Protein 8TI5 (pdb70)

Solvent-accessible surface area: 6389 Å² total; per-residue (Å²): 103,68,66,75,40,33,0,62,60,75,0,27,130,111,5,81,7,39,0,0,0,0,0,5,42,146,55,0,30,57,87,5,55,80,42,136,125,23,91,144,132,9,64,91,144,32,0,74,84,2,3,46,15,2,161,74,77,17,92,45,8,123,156,31,9,0,86,0,0,43,17,99,0,100,15,83,58,32,66,89,52,32,0,54,0,60,86,74,63,0,0,0,0,0,10,11,10,107,58,0,0,0,0,0,0,0,25,90,65,34,59,44,39,90,0,19,105,28,0,54,159,6,0,81,110,2,83,85,72,135,99

Secondary structure (DSSP, 8-state):
--HHHIIIIIITTTS-EEEEEEEETTT--EEEEEESS-SS---HHHHHHHHHHHHH-TTHHHHH-EEETTEEEEEEEE-SSEEEEEETTEEEEEEE-SSEEEEEEEPTT--HHHHHHHHHHHHHHHHHTT-

B-factor: mean 19.74, std 9.3, range [8.91, 64.5]

Organism: Tyrophagus putrescentiae (NCBI:txid59818)

Sequence (131 aa):
GSWQSYVDNQIICQHVDCCRLAVIAGLQDGAVWAKFEEKDLPKQITQQQELKTIADAIIRRSNPNSFLEGGIHLGGEKYICIQADNSLVRGRRKGSSALCIVVATNTCCLLLAAATVDGFPPGQLNNVVEKLGDYLKANNYY

Structure (mmCIF, N/CA/C/O backbone):
data_8TI5
#
_entry.id   8TI5
#
_cell.length_a   55.364
_cell.length_b   55.364
_cell.length_c   78.814
_cell.angle_alpha   90.000
_cell.angle_beta   90.000
_cell.angle_gamma   120.000
#
_symmetry.space_group_name_H-M   'P 31 2 1'
#
loop_
_entity.id
_entity.type
_entity.pdbx_description
1 polymer Profilin
2 non-polymer 'SULFATE ION'
3 water water
#
loop_
_atom_site.group_PDB
_atom_site.id
_atom_site.type_symbol
_atom_site.label_atom_id
_atom_site.label_alt_id
_atom_site.label_comp_id
_atom_site.label_asym_id
_atom_site.label_entity_id
_atom_site.label_seq_id
_atom_site.pdbx_PDB_ins_code
_atom_site.Cartn_x
_atom_site.Cartn_y
_atom_site.Cartn_z
_atom_site.occupancy
_atom_site.B_iso_or_equiv
_atom_site.auth_seq_id
_atom_site.auth_comp_id
_atom_site.auth_asym_id
_atom_site.auth_atom_id
_atom_site.pdbx_PDB_model_num
ATOM 1 N N . GLY A 1 4 ? 11.921 -2.393 3.163 1.000 49.996 1 GLY A N 1
ATOM 2 C CA . GLY A 1 4 ? 12.470 -2.432 1.793 1.000 47.440 1 GLY A CA 1
ATOM 3 C C . GLY A 1 4 ? 13.874 -1.836 1.723 1.000 40.613 1 GLY A C 1
ATOM 4 O O . GLY A 1 4 ? 14.758 -2.431 1.105 1.000 43.705 1 GLY A O 1
ATOM 5 N N . SER A 1 5 ? 14.091 -0.683 2.385 1.000 35.950 2 SER A N 1
ATOM 6 C CA . SER A 1 5 ? 15.302 0.084 2.160 1.000 27.982 2 SER A CA 1
ATOM 7 C C . SER A 1 5 ? 16.503 -0.630 2.796 1.000 23.464 2 SER A C 1
ATOM 8 O O . SER A 1 5 ? 16.387 -1.443 3.725 1.000 23.296 2 SER A O 1
ATOM 11 N N . TRP A 1 6 ? 17.694 -0.295 2.303 1.000 19.829 3 TRP A N 1
ATOM 12 C CA . TRP A 1 6 ? 18.896 -0.840 2.915 1.000 17.692 3 TRP A CA 1
ATOM 13 C C . TRP A 1 6 ? 18.987 -0.425 4.382 1.000 17.098 3 TRP A C 1
ATOM 14 O O . TRP A 1 6 ? 19.424 -1.193 5.237 1.000 16.926 3 TRP A O 1
ATOM 25 N N . GLN A 1 7 ? 18.631 0.816 4.700 1.000 16.064 4 GLN A N 1
ATOM 26 C CA . GLN A 1 7 ? 18.686 1.274 6.089 1.000 15.239 4 GLN A CA 1
ATOM 27 C C . GLN A 1 7 ? 17.742 0.440 6.958 1.000 16.515 4 GLN A C 1
ATOM 28 O O . GLN A 1 7 ? 18.071 0.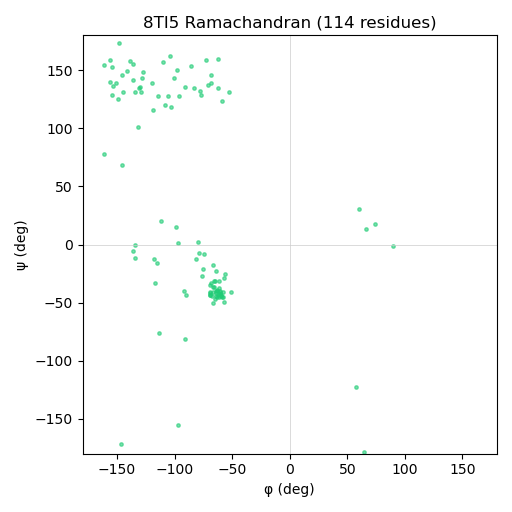227 8.136 1.000 15.655 4 GLN A O 1
ATOM 34 N N . SER A 1 8 ? 16.617 -0.050 6.407 1.000 17.221 5 SER A N 1
ATOM 35 C CA . SER A 1 8 ? 15.722 -0.870 7.226 1.000 18.761 5 SER A CA 1
ATOM 36 C C . SER A 1 8 ? 16.331 -2.232 7.569 1.000 17.754 5 SER A C 1
ATOM 37 O O . SER A 1 8 ? 16.079 -2.724 8.659 1.000 18.217 5 SER A O 1
ATOM 40 N N . TYR A 1 9 ? 17.108 -2.854 6.677 1.000 16.340 6 TYR A N 1
ATOM 41 C CA . TYR A 1 9 ? 17.746 -4.112 7.012 1.000 16.668 6 TYR A CA 1
ATOM 42 C C . TYR A 1 9 ? 18.729 -3.880 8.140 1.000 15.344 6 TYR A C 1
ATOM 43 O O . TYR A 1 9 ? 18.887 -4.755 8.986 1.000 17.228 6 TYR A O 1
ATOM 52 N N . VAL A 1 10 ? 19.454 -2.751 8.078 1.000 13.768 7 VAL A N 1
ATOM 53 C CA . VAL A 1 10 ? 20.397 -2.462 9.131 1.000 13.840 7 VAL A CA 1
ATOM 54 C C . VAL A 1 10 ? 19.665 -2.204 10.442 1.000 13.284 7 VAL A C 1
ATOM 55 O O . VAL A 1 10 ? 20.036 -2.748 11.467 1.000 13.623 7 VAL A O 1
ATOM 59 N N . ASP A 1 11 ? 18.660 -1.317 10.405 1.000 12.715 8 ASP A N 1
ATOM 60 C CA . ASP A 1 11 ? 18.029 -0.865 11.658 1.000 12.751 8 ASP A CA 1
ATOM 61 C C . ASP A 1 11 ? 17.092 -1.909 12.261 1.000 13.474 8 ASP A C 1
ATOM 62 O O . ASP A 1 11 ? 16.815 -1.821 13.451 1.000 15.504 8 ASP A O 1
ATOM 67 N N . ASN A 1 12 ? 16.617 -2.855 11.450 1.000 13.315 9 ASN A N 1
ATOM 68 C CA . ASN A 1 12 ? 15.650 -3.850 11.933 1.000 14.098 9 ASN A CA 1
ATOM 69 C C . ASN A 1 12 ? 16.276 -5.249 11.938 1.000 13.525 9 ASN A C 1
ATOM 70 O O . ASN A 1 12 ? 16.647 -5.735 13.006 1.000 13.555 9 ASN A O 1
ATOM 75 N N . GLN A 1 13 ? 16.403 -5.863 10.759 1.000 14.168 10 GLN A N 1
ATOM 76 C CA . GLN A 1 13 ? 16.877 -7.253 10.690 1.000 14.612 10 GLN A CA 1
ATOM 77 C C . GLN A 1 13 ? 18.172 -7.436 11.475 1.000 14.277 10 GLN A C 1
ATOM 78 O O . GLN A 1 13 ? 18.335 -8.426 12.189 1.000 15.402 10 GLN A O 1
ATOM 84 N N . ILE A 1 14 ? 19.090 -6.456 11.377 1.000 13.057 11 ILE A N 1
ATOM 85 C CA A ILE A 1 14 ? 20.296 -6.554 12.219 0.500 12.573 11 ILE A CA 1
ATOM 86 C CA B ILE A 1 14 ? 20.298 -6.551 12.217 0.500 12.812 11 ILE A CA 1
ATOM 87 C C . ILE A 1 14 ? 20.092 -5.958 13.627 1.000 12.054 11 ILE A C 1
ATOM 88 O O . ILE A 1 14 ? 20.052 -6.646 14.680 1.000 13.199 11 ILE A O 1
ATOM 97 N N . CYS A 1 15 ? 19.925 -4.623 13.667 1.000 11.437 12 CYS A N 1
ATOM 98 C CA . CYS A 1 15 ? 20.076 -3.929 14.961 1.000 12.065 12 CYS A CA 1
ATOM 99 C C . CYS A 1 15 ? 18.876 -4.014 15.907 1.000 12.283 12 CYS A C 1
ATOM 100 O O . CYS A 1 15 ? 19.023 -3.546 17.025 1.000 13.451 12 CYS A O 1
ATOM 103 N N . GLN A 1 16 ? 17.731 -4.568 15.485 1.000 12.675 13 GLN A N 1
ATOM 104 C CA . GLN A 1 16 ? 16.681 -4.903 16.435 1.000 13.674 13 GLN A CA 1
ATOM 105 C C . GLN A 1 16 ? 16.732 -6.368 16.829 1.000 14.704 13 GLN A C 1
ATOM 106 O O . GLN A 1 16 ? 15.964 -6.786 17.704 1.000 17.464 13 GLN A O 1
ATOM 112 N N . HIS A 1 17 ? 17.698 -7.131 16.306 1.000 14.273 14 H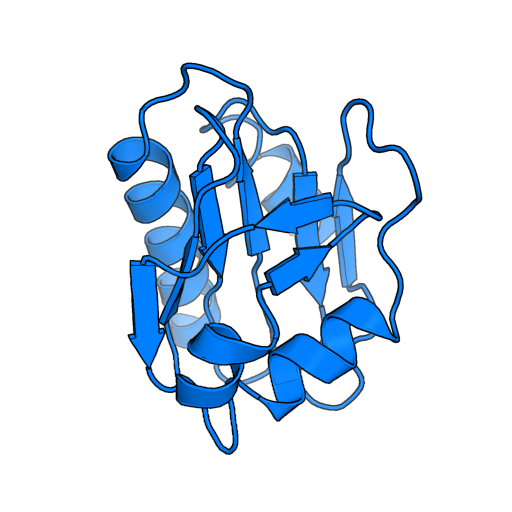IS A N 1
ATOM 113 C CA . HIS A 1 17 ? 17.861 -8.539 16.686 1.000 15.375 14 HIS A CA 1
ATOM 114 C C . HIS A 1 17 ? 19.178 -8.798 17.409 1.000 15.798 14 HIS A C 1
ATOM 115 O O . HIS A 1 17 ? 19.344 -9.864 18.002 1.000 20.005 14 HIS A O 1
ATOM 122 N N . VAL A 1 18 ? 20.121 -7.860 17.313 1.000 15.016 15 VAL A N 1
ATOM 123 C CA . VAL A 1 18 ? 21.341 -7.878 18.090 1.000 16.061 15 VAL A CA 1
ATOM 124 C C . VAL A 1 18 ? 21.540 -6.454 18.583 1.000 14.721 15 VAL A C 1
ATOM 125 O O . VAL A 1 18 ? 21.078 -5.521 17.938 1.000 16.437 15 VAL A O 1
ATOM 129 N N . ASP A 1 19 ? 22.258 -6.315 19.689 1.000 13.287 16 ASP A N 1
ATOM 130 C CA . ASP A 1 19 ? 22.589 -5.013 20.232 1.000 13.223 16 ASP A CA 1
ATOM 131 C C . ASP A 1 19 ? 23.918 -4.535 19.650 1.000 11.714 16 ASP A C 1
ATOM 132 O O . ASP A 1 19 ? 24.976 -5.042 20.018 1.000 12.694 16 ASP A O 1
ATOM 137 N N A CYS A 1 20 ? 23.771 -3.645 18.642 0.500 11.359 17 CYS A N 1
ATOM 138 N N B CYS A 1 20 ? 23.862 -3.623 18.704 0.500 12.403 17 CYS A N 1
ATOM 139 C CA A CYS A 1 20 ? 24.781 -3.181 17.689 0.500 10.801 17 CYS A CA 1
ATOM 140 C CA B CYS A 1 20 ? 25.058 -3.424 17.932 0.500 12.238 17 CYS A CA 1
ATOM 141 C C A CYS A 1 20 ? 25.755 -2.138 18.262 0.500 10.302 17 CYS A C 1
ATOM 142 C C B CYS A 1 20 ? 25.795 -2.173 18.315 0.500 10.809 17 CYS A C 1
ATOM 143 O O A CYS A 1 20 ? 25.326 -1.086 18.715 0.500 11.033 17 CYS A O 1
ATOM 144 O O B CYS A 1 20 ? 25.243 -1.121 18.624 0.500 11.391 17 CYS A O 1
ATOM 149 N N . ARG A 1 21 ? 27.079 -2.336 18.123 1.000 10.416 18 ARG A N 1
ATOM 150 C CA . ARG A 1 21 ? 28.031 -1.261 18.084 1.000 9.944 18 ARG A CA 1
ATOM 151 C C . ARG A 1 21 ? 28.125 -0.634 16.693 1.000 9.453 18 ARG A C 1
ATOM 152 O O . ARG A 1 21 ? 28.284 0.581 16.544 1.000 10.185 18 ARG A O 1
ATOM 160 N N . LEU A 1 22 ? 28.052 -1.470 15.659 1.000 9.128 19 LEU A N 1
ATOM 161 C CA . LEU A 1 22 ? 28.081 -1.010 14.270 1.000 9.122 19 LEU A CA 1
ATOM 162 C C . LEU A 1 22 ? 27.370 -2.049 13.423 1.000 9.043 19 LEU A C 1
ATOM 163 O O . LEU A 1 22 ? 27.409 -3.248 13.711 1.000 9.451 19 LEU A O 1
ATOM 168 N N . ALA A 1 23 ? 26.809 -1.594 12.309 1.000 9.533 20 ALA A N 1
ATOM 169 C CA . ALA A 1 23 ? 26.268 -2.477 11.293 1.000 9.769 20 ALA A CA 1
ATOM 170 C C . ALA A 1 23 ? 26.313 -1.763 9.960 1.000 10.129 20 ALA A C 1
ATOM 171 O O . ALA A 1 23 ? 25.988 -0.586 9.905 1.000 11.333 20 ALA A O 1
ATOM 173 N N . VAL A 1 24 ? 26.738 -2.467 8.920 1.000 10.284 21 VAL A N 1
ATOM 174 C CA . VAL A 1 24 ? 26.910 -1.814 7.625 1.000 10.833 21 VAL A CA 1
ATOM 175 C C . VAL A 1 24 ? 26.687 -2.790 6.492 1.000 11.798 21 VAL A C 1
ATOM 176 O O . VAL A 1 24 ? 27.055 -3.957 6.587 1.000 12.051 21 VAL A O 1
ATOM 180 N N . ILE A 1 25 ? 26.002 -2.303 5.457 1.000 11.889 22 ILE A N 1
ATOM 181 C CA . ILE A 1 25 ? 25.898 -2.972 4.178 1.000 11.918 22 ILE A CA 1
ATOM 182 C C . ILE A 1 25 ? 26.598 -2.111 3.153 1.000 12.554 22 ILE A C 1
ATOM 183 O O . ILE A 1 25 ? 26.254 -0.922 3.055 1.000 13.588 22 ILE A O 1
ATOM 188 N N . ALA A 1 26 ? 27.524 -2.692 2.393 1.000 12.615 23 ALA A N 1
ATOM 189 C CA . ALA A 1 26 ? 28.317 -1.919 1.471 1.000 13.701 23 ALA A CA 1
ATOM 190 C C . ALA A 1 26 ? 28.459 -2.705 0.169 1.000 14.180 23 ALA A C 1
ATOM 191 O O . ALA A 1 26 ? 28.291 -3.916 0.129 1.000 14.806 23 ALA A O 1
ATOM 193 N N . GLY A 1 27 ? 28.746 -2.015 -0.934 1.000 14.904 24 GLY A N 1
ATOM 194 C CA . GLY A 1 27 ? 29.019 -2.698 -2.189 1.000 15.223 24 GLY A CA 1
ATOM 195 C C . GLY A 1 27 ? 30.359 -3.418 -2.140 1.000 15.777 24 GLY A C 1
ATOM 196 O O . GLY A 1 27 ? 31.377 -2.850 -1.742 1.000 18.175 24 GLY A O 1
ATOM 197 N N . LEU A 1 28 ? 30.405 -4.644 -2.667 1.000 16.870 25 LEU A N 1
ATOM 198 C CA . LEU A 1 28 ? 31.705 -5.318 -2.766 1.000 19.648 25 LEU A CA 1
ATOM 199 C C . LEU A 1 28 ? 32.683 -4.664 -3.746 1.000 24.194 25 LEU A C 1
ATOM 200 O O . LEU A 1 28 ? 33.904 -4.680 -3.516 1.000 30.109 25 LEU A O 1
ATOM 205 N N . GLN A 1 29 ? 32.167 -4.153 -4.860 1.000 24.772 26 GLN A N 1
ATOM 206 C CA . GLN A 1 29 ? 33.051 -3.714 -5.947 1.000 29.163 26 GLN A CA 1
ATOM 207 C C . GLN A 1 29 ? 33.842 -2.472 -5.529 1.000 28.767 26 GLN A C 1
ATOM 208 O O . GLN A 1 29 ? 35.013 -2.340 -5.921 1.000 32.608 26 GLN A O 1
ATOM 214 N N . ASP A 1 30 ? 33.244 -1.609 -4.700 1.000 26.856 27 ASP A N 1
ATOM 215 C CA . ASP A 1 30 ? 33.875 -0.327 -4.386 1.000 25.652 27 ASP A CA 1
ATOM 216 C C . ASP A 1 30 ? 33.861 0.020 -2.894 1.000 22.550 27 ASP A C 1
ATOM 217 O O . ASP A 1 30 ? 34.369 1.083 -2.547 1.000 23.397 27 ASP A O 1
ATOM 222 N N . GLY A 1 31 ? 33.294 -0.838 -2.043 1.000 19.532 28 GLY A N 1
ATOM 223 C CA . GLY A 1 31 ? 33.142 -0.497 -0.636 1.000 18.410 28 GLY A CA 1
ATOM 224 C C . GLY A 1 31 ? 32.185 0.658 -0.321 1.000 17.886 28 GLY A C 1
ATOM 225 O O . GLY A 1 31 ? 32.205 1.144 0.807 1.000 18.431 28 GLY A O 1
ATOM 226 N N . ALA A 1 32 ? 31.350 1.122 -1.269 1.000 17.798 29 ALA A N 1
ATOM 227 C CA . ALA A 1 32 ? 30.430 2.210 -0.978 1.000 19.041 29 ALA A CA 1
ATOM 228 C C . ALA A 1 32 ? 29.365 1.742 0.006 1.000 17.108 29 ALA A C 1
ATOM 229 O O . ALA A 1 32 ? 28.805 0.682 -0.157 1.000 17.131 29 ALA A O 1
ATOM 231 N N . VAL A 1 33 ? 29.013 2.602 0.978 1.000 18.252 30 VAL A N 1
ATOM 232 C CA . VAL A 1 33 ? 28.031 2.264 1.985 1.000 16.871 30 VAL A CA 1
ATOM 233 C C . VAL A 1 33 ? 26.662 2.367 1.355 1.000 15.589 30 VAL A C 1
ATOM 234 O O . VAL A 1 33 ? 26.311 3.390 0.740 1.000 19.108 30 VAL A O 1
ATOM 238 N N . TRP A 1 34 ? 25.865 1.326 1.505 1.000 15.064 31 TRP A N 1
ATOM 239 C CA . TRP A 1 34 ? 24.464 1.326 1.144 1.000 15.356 31 TRP A CA 1
ATOM 240 C C . TRP A 1 34 ? 23.612 1.741 2.340 1.000 14.077 31 TRP A C 1
ATOM 241 O O . TRP A 1 34 ? 22.649 2.457 2.188 1.000 16.817 31 TRP A O 1
ATOM 252 N N . ALA A 1 35 ? 23.956 1.279 3.554 1.000 13.472 32 ALA A N 1
ATOM 253 C CA . ALA A 1 35 ? 23.361 1.765 4.779 1.000 13.356 32 ALA A CA 1
ATOM 254 C C . ALA A 1 35 ? 24.262 1.390 5.938 1.000 12.780 32 ALA A C 1
ATOM 255 O O . ALA A 1 35 ? 24.983 0.407 5.856 1.000 13.742 32 ALA A O 1
ATOM 257 N N . LYS A 1 36 ? 24.192 2.162 7.021 1.000 11.774 33 LYS A N 1
ATOM 258 C CA . LYS A 1 36 ? 24.935 1.843 8.207 1.000 11.756 33 LYS A CA 1
ATOM 259 C C . LYS A 1 36 ? 24.320 2.454 9.445 1.000 11.492 33 LYS A C 1
ATOM 260 O O . LYS A 1 36 ? 23.569 3.423 9.377 1.000 12.738 33 LYS A O 1
ATOM 266 N N . PHE A 1 37 ? 24.680 1.860 10.580 1.000 10.991 34 PHE A N 1
ATOM 267 C CA . PHE A 1 37 ? 24.323 2.315 11.907 1.000 10.444 34 PHE A CA 1
ATOM 268 C C . PHE A 1 37 ? 25.555 2.226 12.784 1.000 10.748 34 PHE A C 1
ATOM 269 O O . PHE A 1 37 ? 26.323 1.263 12.655 1.000 10.998 34 PHE A O 1
ATOM 277 N N . GLU A 1 38 ? 25.754 3.199 13.670 1.000 10.651 35 GLU A N 1
ATOM 278 C CA A GLU A 1 38 ? 26.843 3.164 14.655 0.500 11.473 35 GLU A CA 1
ATOM 279 C CA B GLU A 1 38 ? 26.810 3.083 14.679 0.500 11.417 35 GLU A CA 1
ATOM 280 C C . GLU A 1 38 ? 26.360 3.627 16.036 1.000 10.906 35 GLU A C 1
ATOM 281 O O . GLU A 1 38 ? 25.426 4.477 16.170 1.000 10.654 35 GLU A O 1
ATOM 292 N N . LYS A 1 39 ? 26.967 3.058 17.077 1.000 10.111 36 LYS A N 1
ATOM 293 C CA . LYS A 1 39 ? 26.690 3.513 18.447 1.000 10.381 36 LYS A CA 1
ATOM 294 C C . LYS A 1 39 ? 27.691 4.613 18.791 1.000 11.171 36 LYS A C 1
ATOM 295 O O . LYS A 1 39 ? 27.348 5.783 18.650 1.000 13.521 36 LYS A O 1
ATOM 301 N N . ASP A 1 40 ? 28.920 4.260 19.184 1.000 11.459 37 ASP A N 1
ATOM 302 C CA . ASP A 1 40 ? 29.904 5.241 19.669 1.000 13.924 37 ASP A CA 1
ATOM 303 C C . ASP A 1 40 ? 31.313 4.828 19.251 1.000 14.842 37 ASP A C 1
ATOM 304 O O . ASP A 1 40 ? 32.122 4.477 20.101 1.000 19.813 37 ASP A O 1
ATOM 309 N N . LEU A 1 41 ? 31.612 4.873 17.963 1.000 14.868 38 LEU A N 1
ATOM 310 C CA . LEU A 1 41 ? 32.903 4.508 17.416 1.000 13.932 38 LEU A CA 1
ATOM 311 C C . LEU A 1 41 ? 33.868 5.673 17.450 1.000 16.441 38 LEU A C 1
ATOM 312 O O . LEU A 1 41 ? 33.478 6.823 17.385 1.000 18.391 38 LEU A O 1
ATOM 317 N N . PRO A 1 42 ? 35.181 5.432 17.503 1.000 16.590 39 PRO A N 1
ATOM 318 C CA . PRO A 1 42 ? 36.131 6.536 17.494 1.000 19.393 39 PRO A CA 1
ATOM 319 C C . PRO A 1 42 ? 36.142 7.318 16.196 1.000 19.668 39 PRO A C 1
ATOM 320 O O . PRO A 1 42 ? 36.448 8.499 16.197 1.000 24.956 39 PRO A O 1
ATOM 324 N N . LYS A 1 43 ? 35.856 6.629 15.096 1.000 18.538 40 LYS A N 1
ATOM 325 C CA . LYS A 1 43 ? 35.832 7.237 13.775 1.000 20.165 40 LYS A CA 1
ATOM 326 C C . LYS A 1 43 ? 34.679 6.666 12.968 1.000 17.727 40 LYS A C 1
ATOM 327 O O . LYS A 1 43 ? 34.327 5.532 13.195 1.000 17.246 40 LYS A O 1
ATOM 333 N N . GLN A 1 44 ? 34.061 7.416 12.047 1.000 19.093 41 GLN A N 1
ATOM 334 C CA . GLN A 1 44 ? 33.014 6.845 11.206 1.000 19.213 41 GLN A CA 1
ATOM 335 C C . GLN A 1 44 ? 33.662 5.839 10.262 1.000 16.875 41 GLN A C 1
ATOM 336 O O . GLN A 1 44 ? 34.781 5.984 9.824 1.000 19.936 41 GLN A O 1
ATOM 342 N N . ILE A 1 45 ? 32.921 4.794 9.976 1.000 14.219 42 ILE A N 1
ATOM 343 C CA . ILE A 1 45 ? 33.353 3.767 9.066 1.000 13.065 42 ILE A CA 1
ATOM 344 C C . ILE A 1 45 ? 33.552 4.382 7.685 1.000 13.587 42 ILE A C 1
ATOM 345 O O . ILE A 1 45 ? 32.675 5.096 7.204 1.000 16.647 42 ILE A O 1
ATOM 350 N N . THR A 1 46 ? 34.656 4.056 7.036 1.000 12.956 43 THR A N 1
ATOM 351 C CA . THR A 1 46 ? 34.986 4.637 5.742 1.000 13.848 43 THR A CA 1
ATOM 352 C C . THR A 1 46 ? 34.879 3.638 4.599 1.000 13.577 43 THR A C 1
ATOM 353 O O . THR A 1 46 ? 35.039 2.411 4.757 1.000 13.118 43 THR A O 1
ATOM 357 N N . GLN A 1 47 ? 34.698 4.197 3.393 1.000 14.173 44 GLN A N 1
ATOM 358 C CA A GLN A 1 47 ? 34.780 3.384 2.167 0.500 14.813 44 GLN A CA 1
ATOM 359 C CA B GLN A 1 47 ? 34.786 3.387 2.164 0.500 14.355 44 GLN A CA 1
ATOM 360 C C . GLN A 1 47 ? 36.155 2.679 2.037 1.000 15.031 44 GLN A C 1
ATOM 361 O O . GLN A 1 47 ? 36.291 1.517 1.602 1.000 15.729 44 GLN A O 1
ATOM 372 N N . GLN A 1 48 ? 37.214 3.389 2.435 1.000 15.338 45 GLN A N 1
ATOM 373 C CA . GLN A 1 48 ? 38.521 2.779 2.357 1.000 16.649 45 GLN A CA 1
ATOM 374 C C . GLN A 1 48 ? 38.588 1.535 3.236 1.000 15.430 45 GLN A C 1
ATOM 375 O O . GLN A 1 48 ? 39.130 0.511 2.817 1.000 15.616 45 GLN A O 1
ATOM 381 N N . GLU A 1 49 ? 38.076 1.617 4.468 1.000 14.473 46 GLU A N 1
ATOM 382 C CA . GLU A 1 49 ? 38.081 0.439 5.328 1.000 13.388 46 GLU A CA 1
ATOM 383 C C . GLU A 1 49 ? 37.295 -0.706 4.698 1.000 12.298 46 GLU A C 1
ATOM 384 O O . GLU A 1 49 ? 37.723 -1.860 4.757 1.000 12.622 46 GLU A O 1
ATOM 390 N N . LEU A 1 50 ? 36.132 -0.387 4.139 1.000 12.003 47 LEU A N 1
ATOM 391 C CA . LEU A 1 50 ? 35.263 -1.412 3.590 1.000 12.409 47 LEU A CA 1
ATOM 392 C C . LEU A 1 50 ? 35.872 -2.034 2.336 1.000 12.608 47 LEU A C 1
ATOM 393 O O . LEU A 1 50 ? 35.745 -3.246 2.136 1.000 12.879 47 LEU A O 1
ATOM 398 N N . LYS A 1 51 ? 36.449 -1.204 1.471 1.000 13.253 48 LYS A N 1
ATOM 399 C CA . LYS A 1 51 ? 37.092 -1.738 0.278 1.000 14.380 48 LYS A CA 1
ATOM 400 C C . LYS A 1 51 ? 38.283 -2.638 0.644 1.000 13.727 48 LYS A C 1
ATOM 401 O O . LYS A 1 51 ? 38.477 -3.677 0.002 1.000 14.576 48 LYS A O 1
ATOM 407 N N . THR A 1 52 ? 39.059 -2.264 1.660 1.000 13.918 49 THR A N 1
ATOM 408 C CA . THR A 1 52 ? 40.156 -3.110 2.116 1.000 13.888 49 THR A CA 1
ATOM 409 C C . THR A 1 52 ? 39.623 -4.475 2.531 1.000 13.166 49 THR A C 1
ATOM 410 O O . THR A 1 52 ? 40.165 -5.515 2.171 1.000 14.202 49 THR A O 1
ATOM 414 N N . ILE A 1 53 ? 38.521 -4.497 3.292 1.000 12.369 50 ILE A N 1
ATOM 415 C CA . ILE A 1 53 ? 37.931 -5.749 3.731 1.000 11.799 50 ILE A CA 1
ATOM 416 C C . ILE A 1 53 ? 37.405 -6.562 2.562 1.000 11.829 50 ILE A C 1
ATOM 417 O O . ILE A 1 53 ? 37.648 -7.766 2.457 1.000 12.961 50 ILE A O 1
ATOM 422 N N . ALA A 1 54 ? 36.666 -5.895 1.671 1.000 12.321 51 ALA A N 1
ATOM 423 C CA . ALA A 1 54 ? 36.103 -6.598 0.521 1.000 13.271 51 ALA A CA 1
ATOM 424 C C . ALA A 1 54 ? 37.212 -7.212 -0.345 1.000 13.271 51 ALA A C 1
ATOM 425 O O . ALA A 1 54 ? 37.056 -8.342 -0.792 1.000 15.532 51 ALA A O 1
ATOM 427 N N . ASP A 1 55 ? 38.290 -6.456 -0.570 1.000 14.253 52 ASP A N 1
ATOM 428 C CA . ASP A 1 55 ? 39.386 -6.929 -1.408 1.000 15.244 52 ASP A CA 1
ATOM 429 C C . ASP A 1 55 ? 40.018 -8.171 -0.783 1.000 14.483 52 ASP A C 1
ATOM 430 O O . ASP A 1 55 ? 40.363 -9.133 -1.465 1.000 15.499 52 ASP A O 1
ATOM 435 N N . ALA A 1 56 ? 40.226 -8.131 0.541 1.000 13.825 53 ALA A N 1
ATOM 436 C CA . ALA A 1 56 ? 40.880 -9.238 1.220 1.000 13.936 53 ALA A CA 1
ATOM 437 C C . ALA A 1 56 ? 39.981 -10.465 1.243 1.000 13.409 53 ALA A C 1
ATOM 438 O O . ALA A 1 56 ? 40.409 -11.621 1.066 1.000 14.231 53 ALA A O 1
ATOM 440 N N . ILE A 1 57 ? 38.699 -10.288 1.528 1.000 12.778 54 ILE A N 1
ATOM 441 C CA A ILE A 1 57 ? 37.835 -11.453 1.531 0.500 12.315 54 ILE A CA 1
ATOM 442 C CA B ILE A 1 57 ? 37.811 -11.442 1.553 0.500 12.441 54 ILE A CA 1
ATOM 443 C C . ILE A 1 57 ? 37.766 -12.099 0.159 1.000 13.812 54 ILE A C 1
ATOM 444 O O . ILE A 1 57 ? 37.663 -13.336 0.050 1.000 15.514 54 ILE A O 1
ATOM 453 N N . ARG A 1 58 ? 37.818 -11.285 -0.899 1.000 13.656 55 ARG A N 1
ATOM 454 C CA A ARG A 1 58 ? 37.774 -11.827 -2.262 0.500 13.931 55 ARG A CA 1
ATOM 455 C CA B ARG A 1 58 ? 37.781 -11.822 -2.266 0.500 14.764 55 ARG A CA 1
ATOM 456 C C . ARG A 1 58 ? 39.071 -12.545 -2.687 1.000 14.892 55 ARG A C 1
ATOM 457 O O . ARG A 1 58 ? 39.052 -13.572 -3.381 1.000 18.928 55 ARG A O 1
ATOM 472 N N . SER A 1 59 ? 40.197 -12.075 -2.197 1.000 15.188 56 SER A N 1
ATOM 473 C CA . SER A 1 59 ? 41.457 -12.510 -2.795 1.000 17.014 56 SER A CA 1
ATOM 474 C C . SER A 1 59 ? 42.372 -13.277 -1.843 1.000 16.611 56 SER A C 1
ATOM 475 O O . SER A 1 59 ? 43.127 -14.135 -2.297 1.000 18.066 56 SER A O 1
ATOM 478 N N . ASN A 1 60 ? 42.358 -12.935 -0.557 1.000 15.118 57 ASN A N 1
ATOM 479 C CA . ASN A 1 60 ? 43.273 -13.543 0.417 1.000 14.764 57 ASN A CA 1
ATOM 480 C C . ASN A 1 60 ? 42.763 -13.341 1.852 1.000 13.121 57 ASN A C 1
ATOM 481 O O . ASN A 1 60 ? 43.268 -12.486 2.580 1.000 14.117 57 ASN A O 1
ATOM 486 N N . PRO A 1 61 ? 41.776 -14.134 2.275 1.000 13.387 58 PRO A N 1
ATOM 487 C CA . PRO A 1 61 ? 41.234 -14.005 3.628 1.000 14.161 58 PRO A CA 1
ATOM 488 C C . PRO A 1 61 ? 42.268 -14.143 4.762 1.000 15.055 58 PRO A C 1
ATOM 489 O O . PRO A 1 61 ? 42.107 -13.544 5.815 1.000 15.603 58 PRO A O 1
ATOM 493 N N . ASN A 1 62 ? 43.386 -14.846 4.524 1.000 15.102 59 ASN A N 1
ATOM 494 C CA . ASN A 1 62 ? 44.439 -14.962 5.546 1.000 13.807 59 ASN A CA 1
ATOM 495 C C . ASN A 1 62 ? 45.150 -13.659 5.877 1.000 15.515 59 ASN A C 1
ATOM 496 O O . ASN A 1 62 ? 45.815 -13.571 6.917 1.000 15.172 59 ASN A O 1
ATOM 501 N N . SER A 1 63 ? 45.042 -12.665 5.011 1.000 15.730 60 SER A N 1
ATOM 502 C CA . SER A 1 63 ? 45.676 -11.386 5.277 1.000 17.139 60 SER A CA 1
ATOM 503 C C . SER A 1 63 ? 45.195 -10.800 6.607 1.000 15.961 60 SER A C 1
ATOM 504 O O . SER A 1 63 ? 45.916 -10.041 7.227 1.000 18.378 60 SER A O 1
ATOM 507 N N . PHE A 1 64 ? 43.955 -11.126 7.007 1.000 16.540 61 PHE A N 1
ATOM 508 C CA . PHE A 1 64 ? 43.400 -10.582 8.254 1.000 15.843 61 PHE A CA 1
ATOM 509 C C . PHE A 1 64 ? 44.183 -11.059 9.488 1.000 16.185 61 PHE A C 1
ATOM 510 O O . PHE A 1 64 ? 44.117 -10.387 10.528 1.000 16.649 61 PHE A O 1
ATOM 518 N N . LEU A 1 65 ? 44.890 -12.192 9.377 1.000 14.965 62 LEU A N 1
ATOM 519 C CA . LEU A 1 65 ? 45.674 -12.694 10.513 1.000 15.454 62 LEU A CA 1
ATOM 520 C C . LEU A 1 65 ? 46.780 -11.705 10.870 1.000 17.415 62 LEU A C 1
ATOM 521 O O . LEU A 1 65 ? 47.114 -11.560 12.045 1.000 20.109 62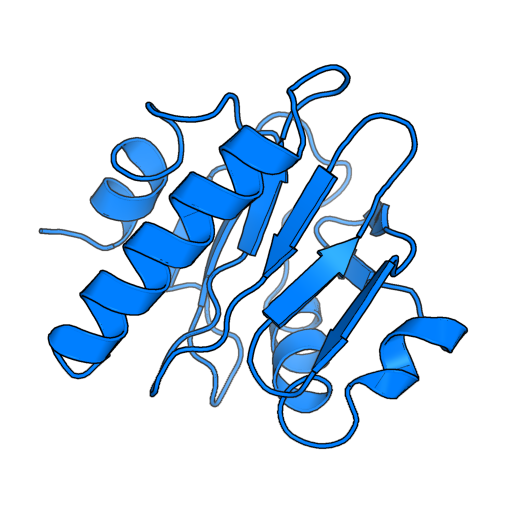 LEU A O 1
ATOM 526 N N . GLU A 1 66 ? 47.414 -11.116 9.873 1.000 19.218 63 GLU A N 1
ATOM 527 C CA . GLU A 1 66 ? 48.491 -10.155 10.103 1.000 20.972 63 GLU A CA 1
ATOM 528 C C . GLU A 1 66 ? 47.935 -8.738 10.212 1.000 21.672 63 GLU A C 1
ATOM 529 O O . GLU A 1 66 ? 48.262 -8.012 11.142 1.000 25.228 63 GLU A O 1
ATOM 535 N N . GLY A 1 67 ? 47.012 -8.394 9.325 1.000 24.400 64 GLY A N 1
ATOM 536 C CA . GLY A 1 67 ? 46.504 -7.033 9.278 1.000 25.781 64 GLY A CA 1
ATOM 537 C C . GLY A 1 67 ? 45.426 -6.702 10.308 1.000 22.502 64 GLY A C 1
ATOM 538 O O . GLY A 1 67 ? 45.183 -5.523 10.514 1.000 27.026 64 GLY A O 1
ATOM 539 N N . GLY A 1 68 ? 44.835 -7.694 11.001 1.000 21.028 65 GLY A N 1
ATOM 540 C CA . GLY A 1 68 ? 43.648 -7.441 11.826 1.000 17.776 65 GLY A CA 1
ATOM 541 C C . GLY A 1 68 ? 42.503 -7.008 10.922 1.000 15.427 65 GLY A C 1
ATOM 542 O O . GLY A 1 68 ? 42.675 -6.968 9.692 1.000 18.271 65 GLY A O 1
ATOM 543 N N . ILE A 1 69 ? 41.358 -6.716 11.528 1.000 13.273 66 ILE A N 1
ATOM 544 C CA . ILE A 1 69 ? 40.187 -6.274 10.772 1.000 13.115 66 ILE A CA 1
ATOM 545 C C . ILE A 1 69 ? 39.851 -4.879 11.284 1.000 13.253 66 ILE A C 1
ATOM 546 O O . ILE A 1 69 ? 39.485 -4.741 12.452 1.000 14.140 66 ILE A O 1
ATOM 551 N N . HIS A 1 70 ? 39.956 -3.868 10.415 1.000 13.348 67 HIS A N 1
ATOM 552 C CA . HIS A 1 70 ? 39.840 -2.472 10.824 1.000 13.822 67 HIS A CA 1
ATOM 553 C C . HIS A 1 70 ? 38.531 -1.868 10.347 1.000 13.687 67 HIS A C 1
ATOM 554 O O . HIS A 1 70 ? 38.271 -1.819 9.145 1.000 14.567 67 HIS A O 1
ATOM 561 N N . LEU A 1 71 ? 37.721 -1.405 11.304 1.000 14.067 68 LEU A N 1
ATOM 562 C CA . LEU A 1 71 ? 36.436 -0.770 11.048 1.000 15.209 68 LEU A CA 1
ATOM 563 C C . LEU A 1 71 ? 36.217 0.330 12.063 1.000 15.764 68 LEU A C 1
ATOM 564 O O . LEU A 1 71 ? 36.317 0.044 13.249 1.000 16.386 68 LEU A O 1
ATOM 569 N N . GLY A 1 72 ? 35.831 1.524 11.609 1.000 16.761 69 GLY A N 1
ATOM 570 C CA . GLY A 1 72 ? 35.445 2.576 12.542 1.000 17.259 69 GLY A CA 1
ATOM 571 C C . GLY A 1 72 ? 36.576 2.948 13.491 1.000 17.977 69 GLY A C 1
ATOM 572 O O . GLY A 1 72 ? 36.345 3.423 14.597 1.000 18.133 69 GLY A O 1
ATOM 573 N N . GLY A 1 73 ? 37.812 2.809 13.018 1.000 16.756 70 GLY A N 1
ATOM 574 C CA . GLY A 1 73 ? 38.945 3.162 13.835 1.000 18.685 70 GLY A CA 1
ATOM 575 C C . GLY A 1 73 ? 39.212 2.150 14.951 1.000 17.781 70 GLY A C 1
ATOM 576 O O . GLY A 1 73 ? 39.934 2.425 15.897 1.000 21.768 70 GLY A O 1
ATOM 577 N N . GLU A 1 74 ? 38.644 0.942 14.826 1.000 16.075 71 GLU A N 1
ATOM 578 C CA . GLU A 1 74 ? 38.832 -0.157 15.774 1.000 15.682 71 GLU A CA 1
ATOM 579 C C . GLU A 1 74 ? 39.445 -1.359 15.079 1.000 14.695 71 GLU A C 1
ATOM 580 O O . GLU A 1 74 ? 39.074 -1.693 13.968 1.000 15.547 71 GLU A O 1
ATOM 586 N N . LYS A 1 75 ? 40.383 -1.998 15.763 1.000 14.483 72 LYS A N 1
ATOM 587 C CA . LYS A 1 75 ? 41.036 -3.193 15.261 1.000 14.069 72 LYS A CA 1
ATOM 588 C C . LYS A 1 75 ? 40.465 -4.422 15.957 1.000 13.205 72 LYS A C 1
ATOM 589 O O . LYS A 1 75 ? 40.583 -4.586 17.178 1.000 15.160 72 LYS A O 1
ATOM 595 N N . TYR A 1 76 ? 39.858 -5.308 15.165 1.000 12.315 73 TYR A N 1
ATOM 596 C CA . TYR A 1 76 ? 39.387 -6.597 15.636 1.000 12.375 73 TYR A CA 1
ATOM 597 C C . TYR A 1 76 ? 40.415 -7.665 15.234 1.000 11.763 73 TYR A C 1
ATOM 598 O O . TYR A 1 76 ? 41.006 -7.607 14.149 1.000 13.903 73 TYR A O 1
ATOM 607 N N . ILE A 1 77 ? 40.609 -8.640 16.114 1.000 11.772 74 ILE A N 1
ATOM 608 C CA . ILE A 1 77 ? 41.500 -9.755 15.852 1.000 12.012 74 ILE A CA 1
ATOM 609 C C . ILE A 1 77 ? 40.697 -10.872 15.220 1.000 11.816 74 ILE A C 1
ATOM 610 O O . ILE A 1 77 ? 39.597 -11.219 15.636 1.000 12.920 74 ILE A O 1
ATOM 615 N N . CYS A 1 78 ? 41.274 -11.467 14.175 1.000 11.930 75 CYS A N 1
ATOM 616 C CA . CYS A 1 78 ? 40.565 -12.461 13.384 1.000 11.802 75 CYS A CA 1
ATOM 617 C C . CYS A 1 78 ? 40.515 -13.822 14.057 1.000 11.676 75 CYS A C 1
ATOM 618 O O . CYS A 1 78 ? 41.557 -14.348 14.491 1.000 14.006 75 CYS A O 1
ATOM 621 N N . ILE A 1 79 ? 39.334 -14.437 14.115 1.000 11.127 76 ILE A N 1
ATOM 622 C CA . ILE A 1 79 ? 39.176 -15.771 14.655 1.000 11.757 76 ILE A CA 1
ATOM 623 C C . ILE A 1 79 ? 38.648 -16.758 13.610 1.000 11.256 76 ILE A C 1
ATOM 624 O O . ILE A 1 79 ? 38.636 -17.967 13.841 1.000 12.077 76 ILE A O 1
ATOM 629 N N . GLN A 1 80 ? 38.179 -16.255 12.472 1.000 10.836 77 GLN A N 1
ATOM 630 C CA . GLN A 1 80 ? 37.727 -17.138 11.390 1.000 10.836 77 GLN A CA 1
ATOM 631 C C . GLN A 1 80 ? 37.836 -16.360 10.086 1.000 10.091 77 GLN A C 1
ATOM 632 O O . GLN A 1 80 ? 37.487 -15.168 10.055 1.000 10.522 77 GLN A O 1
ATOM 638 N N . ALA A 1 81 ? 38.288 -17.011 9.016 1.000 9.727 78 ALA A N 1
ATOM 639 C CA . ALA A 1 81 ? 38.328 -16.286 7.740 1.000 10.076 78 ALA A CA 1
ATOM 640 C C . ALA A 1 81 ? 38.248 -17.241 6.560 1.000 10.322 78 ALA A C 1
ATOM 641 O O . ALA A 1 81 ? 39.018 -18.196 6.498 1.000 11.076 78 ALA A O 1
ATOM 643 N N . ASP A 1 82 ? 37.320 -16.967 5.648 1.000 10.487 79 ASP A N 1
ATOM 644 C CA . ASP A 1 82 ? 37.278 -17.641 4.344 1.000 11.188 79 ASP A CA 1
ATOM 645 C C . ASP A 1 82 ? 36.744 -16.603 3.349 1.000 12.083 79 ASP A C 1
ATOM 646 O O . ASP A 1 82 ? 36.639 -15.437 3.716 1.000 12.417 79 ASP A O 1
ATOM 651 N N . ASN A 1 83 ? 36.441 -17.002 2.114 1.000 11.925 80 ASN A N 1
ATOM 652 C CA . ASN A 1 83 ? 36.096 -16.009 1.079 1.000 13.366 80 ASN A CA 1
ATOM 653 C C . ASN A 1 83 ? 34.657 -15.515 1.169 1.000 13.997 80 ASN A C 1
ATOM 654 O O . ASN A 1 83 ? 34.269 -14.695 0.333 1.000 17.574 80 ASN A O 1
ATOM 659 N N . SER A 1 84 ? 33.880 -15.968 2.150 1.000 13.269 81 SER A N 1
ATOM 660 C CA . SER A 1 84 ? 32.541 -15.445 2.331 1.000 13.537 81 SER A CA 1
ATOM 661 C C . SER A 1 84 ? 32.133 -15.133 3.776 1.000 12.343 81 SER A C 1
ATOM 662 O O . SER A 1 84 ? 31.033 -14.607 3.985 1.000 12.921 81 SER A O 1
ATOM 665 N N . LEU A 1 85 ? 32.957 -15.445 4.775 1.000 11.704 82 LEU A N 1
ATOM 666 C CA . LEU A 1 85 ? 32.640 -15.279 6.187 1.000 11.316 82 LEU A CA 1
ATOM 667 C C . LEU A 1 85 ? 33.925 -14.988 6.934 1.000 11.149 82 LEU A C 1
ATOM 668 O O . LEU A 1 85 ? 34.885 -15.774 6.825 1.000 12.430 82 LEU A O 1
ATOM 673 N N . VAL A 1 86 ? 33.963 -13.881 7.674 1.000 10.187 83 VAL A N 1
ATOM 674 C CA . VAL A 1 86 ? 35.081 -13.495 8.509 1.000 10.315 83 VAL A CA 1
ATOM 675 C C . VAL A 1 86 ? 34.510 -13.139 9.872 1.000 9.917 83 VAL A C 1
ATOM 676 O O . VAL A 1 86 ? 33.506 -12.437 9.964 1.000 11.447 83 VAL A O 1
ATOM 680 N N . ARG A 1 87 ? 35.156 -13.628 10.928 1.000 10.358 84 ARG A N 1
ATOM 681 C CA . ARG A 1 87 ? 34.739 -13.284 12.298 1.000 10.345 84 ARG A CA 1
ATOM 682 C C . ARG A 1 87 ? 35.944 -12.760 13.057 1.000 10.489 84 ARG A C 1
ATOM 683 O O . ARG A 1 87 ? 37.079 -13.169 12.808 1.000 11.315 84 ARG A O 1
ATOM 691 N N . GLY A 1 88 ? 35.678 -11.845 13.976 1.000 10.699 85 GLY A N 1
ATOM 692 C CA . GLY A 1 88 ? 36.708 -11.261 14.789 1.000 11.448 85 GLY A CA 1
ATOM 693 C C . GLY A 1 88 ? 36.206 -10.884 16.173 1.000 10.353 85 GLY A C 1
ATOM 694 O O . GLY A 1 88 ? 35.027 -10.985 16.475 1.000 10.757 85 GLY A O 1
ATOM 695 N N . ARG A 1 89 ? 37.157 -10.473 16.991 1.000 11.323 86 ARG A N 1
ATOM 696 C CA A ARG A 1 89 ? 36.869 -10.066 18.364 0.500 12.438 86 ARG A CA 1
ATOM 697 C CA B ARG A 1 89 ? 36.862 -10.065 18.364 0.500 12.673 86 ARG A CA 1
ATOM 698 C C . ARG A 1 89 ? 37.761 -8.891 18.768 1.000 12.228 86 ARG A C 1
ATOM 699 O O . ARG A 1 89 ? 38.965 -8.786 18.399 1.000 12.794 86 ARG A O 1
ATOM 714 N N . LYS A 1 90 ? 37.164 -7.963 19.511 1.000 12.597 87 LYS A N 1
ATOM 715 C CA . LYS A 1 90 ? 37.928 -6.900 20.138 1.000 12.841 87 LYS A CA 1
ATOM 716 C C . LYS A 1 90 ? 37.461 -6.872 21.582 1.000 13.373 87 LYS A C 1
ATOM 717 O O . LYS A 1 90 ? 36.361 -6.442 21.894 1.000 13.113 87 LYS A O 1
ATOM 723 N N . GLY A 1 91 ? 38.258 -7.450 22.475 1.000 15.827 88 GLY A N 1
ATOM 724 C CA . GLY A 1 91 ? 37.806 -7.693 23.829 1.000 17.057 88 GLY A CA 1
ATOM 725 C C . GLY A 1 91 ? 36.546 -8.552 23.832 1.000 17.160 88 GLY A C 1
ATOM 726 O O . GLY A 1 91 ? 36.489 -9.607 23.185 1.000 20.145 88 GLY A O 1
ATOM 727 N N . SER A 1 92 ? 35.473 -8.053 24.430 1.000 15.751 89 SER A N 1
ATOM 728 C CA . SER A 1 92 ? 34.226 -8.803 24.465 1.000 16.673 89 SER A CA 1
ATOM 729 C C . SER A 1 92 ? 33.248 -8.346 23.383 1.000 14.106 89 SER A C 1
ATOM 730 O O . SER A 1 92 ? 32.090 -8.694 23.480 1.000 16.882 89 SER A O 1
ATOM 733 N N . SER A 1 93 ? 33.704 -7.597 22.387 1.000 12.236 90 SER A N 1
ATOM 734 C CA . SER A 1 93 ? 32.884 -7.266 21.232 1.000 11.039 90 SER A CA 1
ATOM 735 C C . SER A 1 93 ? 33.167 -8.232 20.082 1.000 11.419 90 SER A C 1
ATOM 736 O O . SER A 1 93 ? 34.301 -8.391 19.662 1.000 14.827 90 SER A O 1
ATOM 739 N N . ALA A 1 94 ? 32.130 -8.813 19.548 1.000 10.177 91 ALA A N 1
ATOM 740 C CA . ALA A 1 94 ? 32.227 -9.733 18.423 1.000 10.700 91 ALA A CA 1
ATOM 741 C C . ALA A 1 94 ? 31.916 -8.990 17.129 1.000 9.718 91 ALA A C 1
ATOM 742 O O . ALA A 1 94 ? 31.074 -8.115 17.082 1.000 9.852 91 ALA A O 1
ATOM 744 N N 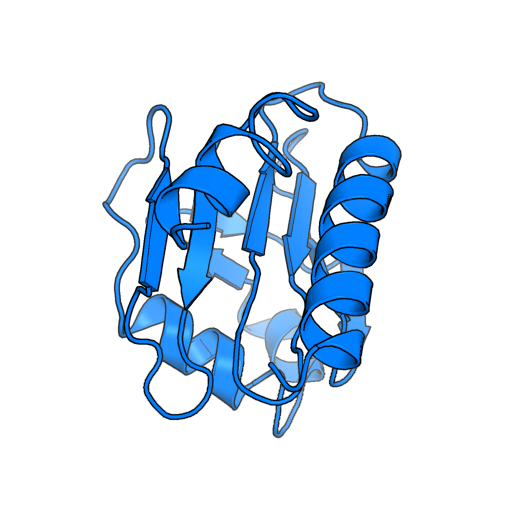. LEU A 1 95 ? 3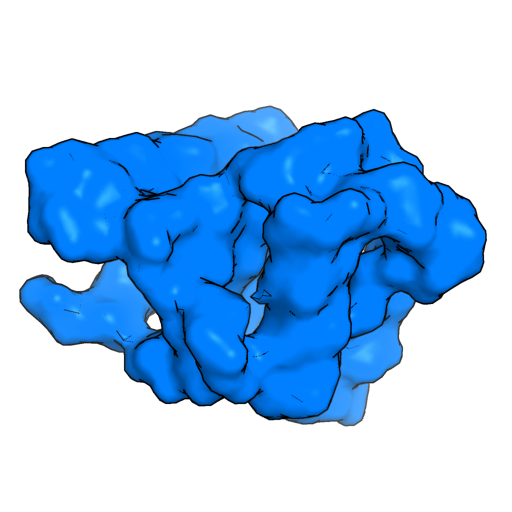2.548 -9.465 16.037 1.000 9.886 92 LEU A N 1
ATOM 745 C CA . LEU A 1 95 ? 32.390 -8.950 14.681 1.000 9.348 92 LEU A CA 1
ATOM 746 C C . LEU A 1 95 ? 32.108 -10.122 13.757 1.000 9.347 92 LEU A C 1
ATOM 747 O O . LEU A 1 95 ? 32.781 -11.170 13.837 1.000 9.991 92 LEU A O 1
ATOM 752 N N . CYS A 1 96 ? 31.141 -9.953 12.869 1.000 8.906 93 CYS A N 1
ATOM 753 C CA . CYS A 1 96 ? 30.831 -10.929 11.845 1.000 9.632 93 CYS A CA 1
ATOM 754 C C . CYS A 1 96 ? 30.645 -10.215 10.525 1.000 9.346 93 CYS A C 1
ATOM 755 O O . CYS A 1 96 ? 29.920 -9.212 10.443 1.000 9.752 93 CYS A O 1
ATOM 758 N N . ILE A 1 97 ? 31.304 -10.724 9.485 1.000 9.459 94 ILE A N 1
ATOM 759 C CA . ILE A 1 97 ? 31.310 -10.154 8.144 1.000 9.537 94 ILE A CA 1
ATOM 760 C C . ILE A 1 97 ? 30.968 -11.246 7.157 1.000 9.721 94 ILE A C 1
ATOM 761 O O . ILE A 1 97 ? 31.585 -12.311 7.176 1.000 9.967 94 ILE A O 1
ATOM 766 N N . VAL A 1 98 ? 30.016 -10.969 6.254 1.000 9.880 95 VAL A N 1
ATOM 767 C CA A VAL A 1 98 ? 29.659 -11.876 5.177 0.500 10.343 95 VAL A CA 1
ATOM 768 C CA B VAL A 1 98 ? 29.694 -11.888 5.179 0.500 10.585 95 VAL A CA 1
ATOM 769 C C . VAL A 1 98 ? 29.748 -11.156 3.850 1.000 10.652 95 VAL A C 1
ATOM 770 O O . VAL A 1 98 ? 29.398 -9.981 3.734 1.000 12.285 95 VAL A O 1
ATOM 777 N N . ALA A 1 99 ? 30.176 -11.909 2.835 1.000 11.344 96 ALA A N 1
ATOM 778 C CA . ALA A 1 99 ? 30.109 -11.447 1.446 1.000 12.044 96 ALA A CA 1
ATOM 779 C C . ALA A 1 99 ? 28.979 -12.175 0.728 1.000 13.417 96 ALA A C 1
ATOM 780 O O . ALA A 1 99 ? 28.931 -13.408 0.783 1.000 15.437 96 ALA A O 1
ATOM 782 N N . THR A 1 100 ? 28.098 -11.416 0.100 1.000 14.102 97 THR A N 1
ATOM 783 C CA . THR A 1 100 ? 27.025 -11.987 -0.717 1.000 16.134 97 THR A CA 1
ATOM 784 C C . THR A 1 100 ? 27.502 -11.959 -2.170 1.000 16.842 97 THR A C 1
ATOM 785 O O . THR A 1 100 ? 28.701 -11.931 -2.404 1.000 17.923 97 THR A O 1
ATOM 789 N N . ASN A 1 101 ? 26.577 -11.939 -3.134 1.000 18.157 98 ASN A N 1
ATOM 790 C CA . ASN A 1 101 ? 26.991 -11.827 -4.525 1.000 19.398 98 ASN A CA 1
ATOM 791 C C . ASN A 1 101 ? 27.424 -10.407 -4.892 1.000 18.320 98 ASN A C 1
ATOM 792 O O . ASN A 1 101 ? 28.302 -10.263 -5.742 1.000 20.084 98 ASN A O 1
ATOM 797 N N . THR A 1 102 ? 26.890 -9.382 -4.202 1.000 16.550 99 THR A N 1
ATOM 798 C CA . THR A 1 102 ? 27.159 -7.989 -4.568 1.000 16.990 99 THR A CA 1
ATOM 799 C C . THR A 1 102 ? 27.487 -7.119 -3.354 1.000 15.020 99 THR A C 1
ATOM 800 O O . THR A 1 102 ? 27.911 -5.975 -3.537 1.000 16.548 99 THR A O 1
ATOM 804 N N . CYS A 1 103 ? 27.268 -7.632 -2.131 1.000 14.281 100 CYS A N 1
ATOM 805 C CA A CYS A 1 103 ? 27.475 -6.767 -0.969 0.500 14.117 100 CYS A CA 1
ATOM 806 C CA B CYS A 1 103 ? 27.445 -6.784 -0.947 0.500 15.044 100 CYS A CA 1
ATOM 807 C C . CYS A 1 103 ? 28.333 -7.387 0.138 1.000 13.471 100 CYS A C 1
ATOM 808 O O . CYS A 1 103 ? 28.581 -8.616 0.226 1.000 14.336 100 CYS A O 1
ATOM 813 N N . LEU A 1 104 ? 28.842 -6.465 0.959 1.000 12.657 101 LEU A N 1
ATOM 814 C CA . LEU A 1 104 ? 29.552 -6.853 2.181 1.000 12.481 101 LEU A CA 1
ATOM 815 C C . LEU A 1 104 ? 28.635 -6.499 3.354 1.000 12.373 101 LEU A C 1
ATOM 816 O O . LEU A 1 104 ? 28.135 -5.363 3.353 1.000 13.836 101 LEU A O 1
ATOM 821 N N A LEU A 1 105 ? 28.297 -7.447 4.224 0.700 11.697 102 LEU A N 1
ATOM 822 N N B LEU A 1 105 ? 28.280 -7.452 4.216 0.300 12.533 102 LEU A N 1
ATOM 823 C CA A LEU A 1 105 ? 27.492 -7.144 5.397 0.700 12.255 102 LEU A CA 1
ATOM 824 C CA B LEU A 1 105 ? 27.505 -7.154 5.414 0.300 12.369 102 LEU A CA 1
ATOM 825 C C A LEU A 1 105 ? 28.389 -7.339 6.617 0.700 11.771 102 LEU A C 1
ATOM 826 C C B LEU A 1 105 ? 28.444 -7.318 6.597 0.300 11.785 102 LEU A C 1
ATOM 827 O O A LEU A 1 105 ? 29.005 -8.389 6.727 0.700 13.264 102 LEU A O 1
ATOM 828 O O B LEU A 1 105 ? 28.976 -8.407 6.771 0.300 11.824 102 LEU A O 1
ATOM 837 N N . ALA A 1 106 ? 28.514 -6.310 7.463 1.000 11.382 103 ALA A N 1
ATOM 838 C CA . ALA A 1 106 ? 29.376 -6.384 8.640 1.000 11.750 103 ALA A CA 1
ATOM 839 C C . ALA A 1 106 ? 28.592 -5.875 9.829 1.000 11.232 103 ALA A C 1
ATOM 840 O O . ALA A 1 106 ? 27.950 -4.823 9.737 1.000 13.349 103 ALA A O 1
ATOM 842 N N . ALA A 1 107 ? 28.686 -6.549 10.973 1.000 10.327 104 ALA A N 1
ATOM 843 C CA . ALA A 1 107 ? 28.140 -6.015 12.198 1.000 9.999 104 ALA A CA 1
ATOM 844 C C . ALA A 1 107 ? 29.016 -6.419 13.367 1.000 9.151 104 ALA A C 1
ATOM 845 O O . ALA A 1 107 ? 29.566 -7.523 13.368 1.000 9.788 104 ALA A O 1
ATOM 847 N N . ALA A 1 108 ? 29.114 -5.539 14.343 1.000 9.017 105 ALA A N 1
ATOM 848 C CA . ALA A 1 108 ? 29.772 -5.838 15.583 1.000 9.012 105 ALA A CA 1
ATOM 849 C C . ALA A 1 108 ? 28.852 -5.493 16.727 1.000 9.692 105 ALA A C 1
ATOM 850 O O . ALA A 1 108 ? 28.082 -4.525 16.658 1.000 10.719 105 ALA A O 1
ATOM 852 N N . THR A 1 109 ? 28.901 -6.309 17.765 1.000 10.731 106 THR A N 1
ATOM 853 C CA . THR A 1 109 ? 27.952 -6.109 18.872 1.000 11.524 106 THR A CA 1
ATOM 854 C C . THR A 1 109 ? 28.648 -5.458 20.055 1.000 11.364 106 THR A C 1
ATOM 855 O O . THR A 1 109 ? 29.860 -5.389 20.153 1.000 13.919 106 THR A O 1
ATOM 859 N N . VAL A 1 110 ? 27.823 -4.903 20.936 1.000 10.366 107 VAL A N 1
ATOM 860 C CA . VAL A 1 110 ? 28.352 -4.262 22.151 1.000 11.105 107 VAL A CA 1
ATOM 861 C C . VAL A 1 110 ? 29.087 -5.288 23.021 1.000 11.222 107 VAL A C 1
ATOM 862 O O . VAL A 1 110 ? 28.848 -6.498 22.897 1.000 12.069 107 VAL A O 1
ATOM 866 N N . ASP A 1 111 ? 29.947 -4.800 23.908 1.000 11.409 108 ASP A N 1
ATOM 867 C CA . ASP A 1 111 ? 30.673 -5.674 24.832 1.000 12.085 108 ASP A CA 1
ATOM 868 C C . ASP A 1 111 ? 29.671 -6.554 25.571 1.000 14.242 108 ASP A C 1
ATOM 869 O O . ASP A 1 111 ? 28.664 -6.020 26.044 1.000 16.695 108 ASP A O 1
ATOM 874 N N . GLY A 1 112 ? 29.929 -7.865 25.625 1.000 16.529 109 GLY A N 1
ATOM 875 C CA . GLY A 1 112 ? 29.087 -8.741 26.425 1.000 20.284 109 GLY A CA 1
ATOM 876 C C . GLY A 1 112 ? 27.898 -9.329 25.677 1.000 20.106 109 GLY A C 1
ATOM 877 O O . GLY A 1 112 ? 27.131 -10.100 26.238 1.000 23.117 109 GLY A O 1
ATOM 878 N N . PHE A 1 113 ? 27.720 -8.981 24.423 1.000 16.467 110 PHE A N 1
ATOM 879 C CA . PHE A 1 113 ? 26.670 -9.605 23.637 1.000 15.754 110 PHE A CA 1
ATOM 880 C C . PHE A 1 113 ? 27.158 -10.938 23.090 1.000 16.625 110 PHE A C 1
ATOM 881 O O . PHE A 1 113 ? 28.265 -11.040 22.561 1.000 17.146 110 PHE A O 1
ATOM 889 N N . PRO A 1 114 ? 26.345 -12.016 23.171 1.000 18.154 111 PRO A N 1
ATOM 890 C CA . PRO A 1 114 ? 26.779 -13.345 22.722 1.000 19.959 111 PRO A CA 1
ATOM 891 C C . PRO A 1 114 ? 27.184 -13.389 21.255 1.000 17.022 111 PRO A C 1
ATOM 892 O O . PRO A 1 114 ? 26.390 -13.051 20.386 1.000 16.131 111 PRO A O 1
ATOM 896 N N . PRO A 1 115 ? 28.419 -13.821 20.966 1.000 17.660 112 PRO A N 1
ATOM 897 C CA . PRO A 1 115 ? 28.869 -13.827 19.574 1.000 16.879 112 PRO A CA 1
ATOM 898 C C . PRO A 1 115 ? 28.053 -14.710 18.662 1.000 16.668 112 PRO A C 1
ATOM 899 O O . PRO A 1 115 ? 27.811 -14.360 17.520 1.000 15.226 112 PRO A O 1
ATOM 903 N N . GLY A 1 116 ? 27.610 -15.852 19.161 1.000 18.778 113 GLY A N 1
ATOM 904 C CA . GLY A 1 116 ? 26.842 -16.742 18.319 1.000 19.098 113 GLY A CA 1
ATOM 905 C C . GLY A 1 116 ? 25.501 -16.149 17.891 1.000 18.730 113 GLY A C 1
ATOM 906 O O . GLY A 1 116 ? 25.010 -16.467 16.813 1.000 18.789 113 GLY A O 1
ATOM 907 N N . GLN A 1 117 ? 24.883 -15.302 18.732 1.000 17.062 114 GLN A N 1
ATOM 908 C CA . GLN A 1 117 ? 23.664 -14.613 18.318 1.000 17.162 114 GLN A CA 1
ATOM 909 C C . GLN A 1 117 ? 23.940 -13.664 17.152 1.000 15.361 114 GLN A C 1
ATOM 910 O O . GLN A 1 117 ? 23.157 -13.585 16.203 1.000 16.259 114 GLN A O 1
ATOM 916 N N . LEU A 1 118 ? 25.040 -12.907 17.232 1.000 14.295 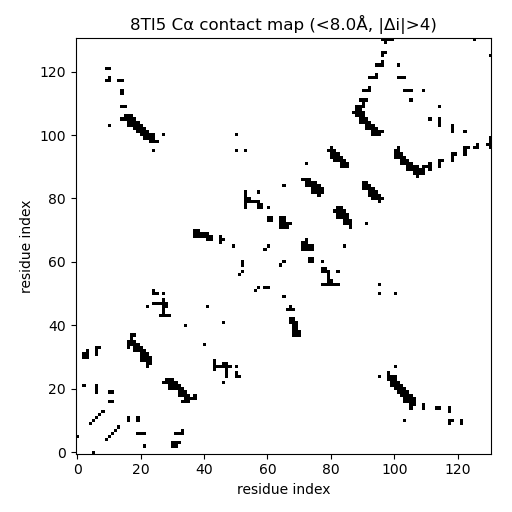115 LEU A N 1
ATOM 917 C CA . LEU A 1 118 ? 25.445 -12.045 16.135 1.000 12.584 115 LEU A CA 1
ATOM 918 C C . LEU A 1 118 ? 25.639 -12.857 14.862 1.000 11.779 115 LEU A C 1
ATOM 919 O O . LEU A 1 118 ? 25.155 -12.482 13.808 1.000 12.618 115 LEU A O 1
ATOM 924 N N . ASN A 1 119 ? 26.395 -13.952 14.990 1.000 12.301 116 ASN A N 1
ATOM 925 C CA . ASN A 1 119 ? 26.724 -14.713 13.799 1.000 12.743 116 ASN A CA 1
ATOM 926 C C . ASN A 1 119 ? 25.452 -15.206 13.128 1.000 13.392 116 ASN A C 1
ATOM 927 O O . ASN A 1 119 ? 25.317 -15.183 11.916 1.000 14.144 116 ASN A O 1
ATOM 932 N N . ASN A 1 120 ? 24.515 -15.718 13.927 1.000 14.579 117 ASN A N 1
ATOM 933 C CA . ASN A 1 120 ? 23.277 -16.218 13.362 1.000 16.263 117 ASN A CA 1
ATOM 934 C C . ASN A 1 120 ? 22.525 -15.140 12.594 1.000 15.559 117 ASN A C 1
ATOM 935 O O . ASN A 1 120 ? 22.009 -15.366 11.502 1.000 15.936 117 ASN A O 1
ATOM 940 N N . VAL A 1 121 ? 22.426 -13.954 13.168 1.000 15.321 118 VAL A N 1
ATOM 941 C CA . VAL A 1 121 ? 21.650 -12.897 12.552 1.000 16.347 118 VAL A CA 1
ATOM 942 C C . VAL A 1 121 ? 22.285 -12.361 11.266 1.000 15.143 118 VAL A C 1
ATOM 943 O O . VAL A 1 121 ? 21.610 -12.137 10.266 1.000 16.573 118 VAL A O 1
ATOM 947 N N . VAL A 1 122 ? 23.603 -12.193 11.266 1.000 13.446 119 VAL A N 1
ATOM 948 C CA . VAL A 1 122 ? 24.293 -11.688 10.093 1.000 13.499 119 VAL A CA 1
ATOM 949 C C . VAL A 1 122 ? 24.277 -12.722 8.972 1.000 14.092 119 VAL A C 1
ATOM 950 O O . VAL A 1 122 ? 24.010 -12.395 7.818 1.000 14.505 119 VAL A O 1
ATOM 954 N N . GLU A 1 123 ? 24.531 -13.982 9.313 1.000 13.880 120 GLU A N 1
ATOM 955 C CA . GLU A 1 123 ? 24.525 -15.020 8.295 1.000 14.864 120 GLU A CA 1
ATOM 956 C C . GLU A 1 123 ? 23.124 -15.200 7.715 1.000 15.743 120 GLU A C 1
ATOM 957 O O . GLU A 1 123 ? 22.954 -15.466 6.533 1.000 16.822 120 GLU A O 1
ATOM 963 N N . LYS A 1 124 ? 22.077 -15.078 8.544 1.000 16.376 121 LYS A N 1
ATOM 964 C CA . LYS A 1 124 ? 20.713 -15.177 8.034 1.000 17.878 121 LYS A CA 1
ATOM 965 C C . LYS A 1 124 ? 20.398 -14.050 7.046 1.000 16.993 121 LYS A C 1
ATOM 966 O O . LYS A 1 124 ? 19.785 -14.281 5.989 1.000 18.237 121 LYS A O 1
ATOM 972 N N . LEU A 1 125 ? 20.765 -12.811 7.352 1.000 16.951 122 LEU A N 1
ATOM 973 C CA . LEU A 1 125 ? 20.542 -11.724 6.411 1.000 16.743 122 LEU A CA 1
ATOM 974 C C . LEU A 1 125 ? 21.366 -11.956 5.148 1.000 15.957 122 LEU A C 1
ATOM 975 O O . LEU A 1 125 ? 20.881 -11.744 4.037 1.000 16.573 122 LEU A O 1
ATOM 980 N N . GLY A 1 126 ? 22.619 -12.394 5.296 1.000 15.290 123 GLY A N 1
ATOM 981 C CA . GLY A 1 126 ? 23.435 -12.642 4.115 1.000 16.090 123 GLY A CA 1
ATOM 982 C C . GLY A 1 126 ? 22.832 -13.700 3.199 1.000 16.123 123 GLY A C 1
ATOM 983 O O . GLY A 1 126 ? 22.794 -13.543 1.972 1.000 17.314 123 GLY A O 1
ATOM 984 N N . ASP A 1 127 ? 22.297 -14.760 3.808 1.000 16.893 124 ASP A N 1
ATOM 985 C CA . ASP A 1 127 ? 21.666 -15.784 2.996 1.000 18.422 124 ASP A CA 1
ATOM 986 C C . ASP A 1 127 ? 20.405 -15.261 2.315 1.000 17.566 124 ASP A C 1
ATOM 987 O O . ASP A 1 127 ? 20.147 -15.548 1.136 1.000 19.082 124 ASP A O 1
ATOM 992 N N . TYR A 1 128 ? 19.604 -14.466 3.028 1.000 17.859 125 TYR A N 1
ATOM 993 C CA . TYR A 1 128 ? 18.405 -13.861 2.459 1.000 19.112 125 TYR A CA 1
ATOM 994 C C . TYR A 1 128 ? 18.781 -12.954 1.284 1.000 18.568 125 TYR A C 1
ATOM 995 O O . TYR A 1 128 ? 18.140 -12.988 0.236 1.000 19.544 125 TYR A O 1
ATOM 1004 N N . LEU A 1 129 ? 19.848 -12.159 1.402 1.000 16.659 126 LEU A N 1
ATOM 1005 C CA . LEU A 1 129 ? 20.232 -11.260 0.339 1.000 17.227 126 LEU A CA 1
ATOM 1006 C C . LEU A 1 129 ? 20.712 -12.046 -0.876 1.000 16.901 126 LEU A C 1
ATOM 1007 O O . LEU A 1 129 ? 20.309 -11.763 -2.004 1.000 17.836 126 LEU A O 1
ATOM 1012 N N . LYS A 1 130 ? 21.539 -13.066 -0.643 1.000 17.390 127 LYS A N 1
ATOM 1013 C CA . LYS A 1 130 ? 22.000 -13.909 -1.743 1.000 18.146 127 LYS A CA 1
ATOM 1014 C C . LYS A 1 130 ? 20.822 -14.536 -2.466 1.000 18.258 127 LYS A C 1
ATOM 1015 O O . LYS A 1 130 ? 20.850 -14.642 -3.692 1.000 19.673 127 LYS A O 1
ATOM 1021 N N . ALA A 1 131 ? 19.823 -14.973 -1.700 1.000 17.358 128 ALA A N 1
ATOM 1022 C CA . ALA A 1 131 ? 18.681 -15.674 -2.291 1.000 17.977 128 ALA A CA 1
ATOM 1023 C C . ALA A 1 131 ? 17.761 -14.706 -3.019 1.000 17.063 128 ALA A C 1
ATOM 1024 O O . ALA A 1 131 ? 16.821 -15.148 -3.691 1.000 17.981 128 ALA A O 1
ATOM 1026 N N . ASN A 1 132 ? 18.008 -13.400 -2.890 1.000 17.589 129 ASN A N 1
ATOM 1027 C CA . ASN A 1 132 ? 17.282 -12.370 -3.607 1.000 17.527 129 ASN A CA 1
ATOM 1028 C C . ASN A 1 132 ? 18.152 -11.655 -4.638 1.000 17.621 129 ASN A C 1
ATOM 1029 O O . ASN A 1 132 ? 17.851 -10.539 -5.015 1.000 21.491 129 ASN A O 1
ATOM 1034 N N . ASN A 1 133 ? 19.257 -12.272 -5.061 1.000 18.405 130 ASN A N 1
ATOM 1035 C CA . ASN A 1 133 ? 20.125 -11.765 -6.119 1.000 19.807 130 ASN A CA 1
ATOM 1036 C C . ASN A 1 133 ? 20.964 -10.556 -5.685 1.000 19.075 130 ASN A C 1
ATOM 1037 O O . ASN A 1 133 ? 21.354 -9.760 -6.524 1.000 23.010 130 ASN A O 1
ATOM 1042 N N A TYR A 1 134 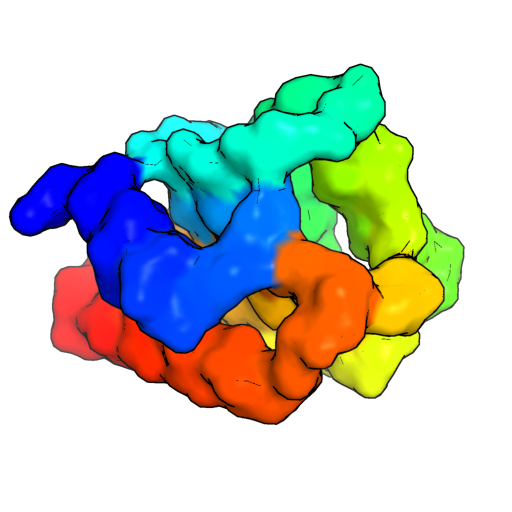? 21.250 -10.468 -4.382 0.500 17.872 131 TYR A N 1
ATOM 1043 N N B TYR A 1 134 ? 21.252 -10.447 -4.388 0.500 17.562 131 TYR A N 1
ATOM 1044 C CA A TYR A 1 134 ? 22.198 -9.494 -3.874 0.500 17.494 131 TYR A CA 1
ATOM 1045 C CA B TYR A 1 134 ? 22.103 -9.379 -3.903 0.500 17.231 131 TYR A CA 1
ATOM 1046 C C A TYR A 1 134 ? 23.404 -10.207 -3.218 0.500 17.655 131 TYR A C 1
ATOM 1047 C C B TYR A 1 134 ? 23.463 -9.924 -3.433 0.500 17.133 131 TYR A C 1
ATOM 1048 O O A TYR A 1 134 ? 23.364 -11.406 -2.948 0.500 17.942 131 TYR A O 1
ATOM 1049 O O B TYR A 1 134 ? 23.637 -11.141 -3.353 0.500 15.198 131 TYR A O 1
#

Foldseek 3Di:
DAPQCCAVPLQCVQAAFQKKFKAWLVQQHTRHMDHDDAPAAFDSVLSNVVSVCLQPPFCVCQVVARDGSNDGWHWDDHHNAWTWTHDAQKIKIWGDAPTIIIITIHDRPTDNVSNNVSRVVVRVVVNVVVD

InterPro domains:
  IPR005455 Profilin, eukaryotic type [PR00392] (3-12)
  IPR005455 Profilin, eukaryotic type [PR00392] (65-79)
  IPR005455 Profilin, eukaryotic type [PR00392] (113-130)
  IPR005455 Profilin, eukaryotic type [PR01640] (1-11)
  IPR005455 Profilin, eukaryotic type [PR01640] (25-38)
  IPR005455 Profilin, eukaryotic type [PR01640] (72-81)
  IPR005455 Profilin, eukaryotic type [PR01640] (84-99)
  IPR005455 Profilin, eukaryotic type [PR01640] (117-130)
  IPR005455 Profilin, eukaryotic type [PTHR11604] (1-131)
  IPR005455 Profilin, eukaryotic type [SM00392] (1-131)
  IPR005455 Profilin, eukaryotic type [cd00148] (2-131)
  IPR027310 Profilin conserved site [PS00414] (1-8)
  IPR036140 Profilin superfamily [SSF55770] (1-131)
  IPR048278 Profilin [PF00235] (1-131)

Radius of gyration: 12.88 Å; Cα contacts (8 Å, |Δi|>4): 333; chai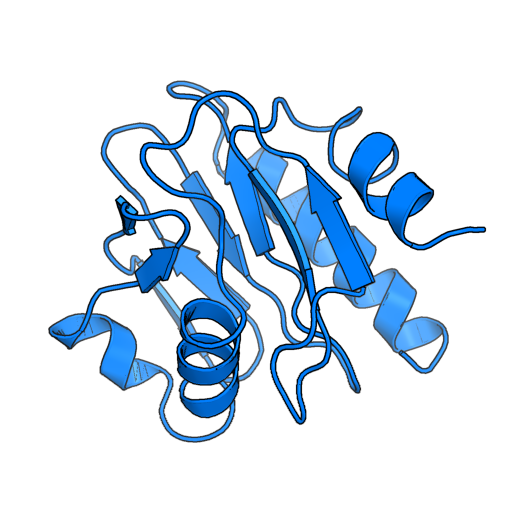ns: 1; bounding box: 36×25×32 Å

Nearest PDB structures (foldseek):
  8ti6-assembly1_A  TM=1.004E+00  e=6.835E-27  Tyrophagus putrescentiae
  8ti7-assembly8_O  TM=9.774E-01  e=7.332E-24  Dermatophagoides pteronyssinus
  1f2k-assembly2_B  TM=9.236E-01  e=2.776E-12  Acanthamoeba castellanii
  3dav-assembly2_B  TM=9.200E-01  e=6.790E-12  Schizosaccharomyces pombe
  1ypr-assembly2_B  TM=9.029E-01  e=1.389E-11  Saccharomyces cerevisiae